Protein AF-A0A0U2ZXE9-F1 (afdb_monomer)

Sequence (77 aa):
MEARNNRVVEQYDVVVVGGGSAGLSAAVTLGRALRSVLVVDAGEPRNAPAAGVHGFLSRDGINPKELLELGRAEALQ

Mean predicted aligned error: 5.92 Å

Secondary structure (DSSP, 8-state):
------------SEEEE--SHHHHHHHHHHHHTT--EEEE--S--TTTT-S-B-S-TT-TTB-HHHHHHHHHHHHT-

Nearest PDB structures (foldseek):
  3fbs-assembly2_B  TM=9.539E-01  e=7.791E-06  Agrobacterium fabrum str. C58
  4nte-assembly1_B  TM=9.803E-01  e=1.656E-05  Chromobacterium violaceum
  4nte-assembly1_A  TM=9.793E-01  e=2.333E-05  Chromobacterium violaceum
  4jna-assembly2_B  TM=9.751E-01  e=4.037E-05  Chromobacterium violaceum
  7br0-assembly1_A-2  TM=9.477E-01  e=3.287E-05  Aspergillus flavus NRRL3357

pLDDT: mean 91.71, std 14.39, range [46.88, 98.69]

Radius of gyration: 16.26 Å; Cα contacts (8 Å, |Δi|>4): 90; chains: 1; bounding box: 55×25×33 Å

Solvent-accessible surface area (backbone atoms only — not comparable to full-atom values): 4832 Å² total; per-residue (Å²): 145,78,84,78,78,80,70,80,75,80,81,55,79,40,79,38,84,37,61,43,70,69,37,29,53,48,42,36,58,40,44,75,68,76,40,48,70,46,75,47,60,88,85,75,56,93,56,66,88,44,81,43,37,70,94,40,87,100,42,62,59,36,42,49,66,58,56,40,54,52,36,52,59,57,50,71,109

Structure (mmCIF, N/CA/C/O backbone):
data_AF-A0A0U2ZXE9-F1
#
_entry.id   AF-A0A0U2ZXE9-F1
#
loop_
_atom_site.group_PDB
_atom_site.id
_atom_site.type_symbol
_atom_site.label_atom_id
_atom_site.label_alt_id
_atom_site.label_comp_id
_atom_site.label_asym_id
_atom_site.label_entity_id
_atom_site.label_seq_id
_atom_site.pdbx_PDB_ins_code
_atom_site.Cartn_x
_atom_site.Cartn_y
_atom_site.Cartn_z
_atom_site.occupancy
_atom_site.B_iso_or_equiv
_atom_site.auth_seq_id
_atom_site.auth_comp_id
_atom_site.auth_asym_id
_atom_site.auth_atom_id
_atom_site.pdbx_PDB_model_num
ATOM 1 N N . MET A 1 1 ? -41.093 -15.768 12.262 1.00 52.84 1 MET A N 1
ATOM 2 C CA . MET A 1 1 ? -40.323 -15.742 11.006 1.00 52.84 1 MET A CA 1
ATOM 3 C 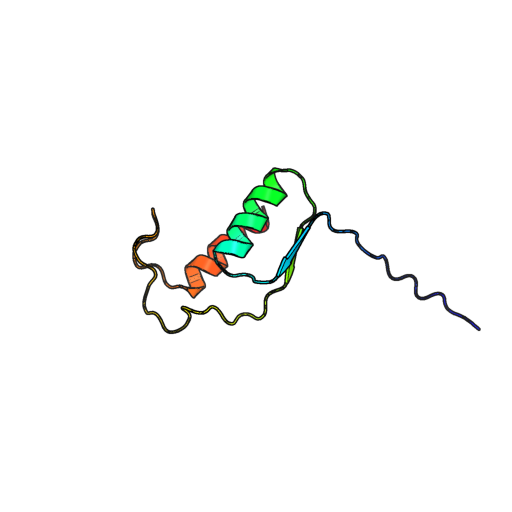C . MET A 1 1 ? -39.889 -14.308 10.767 1.00 52.84 1 MET A C 1
ATOM 5 O O . MET A 1 1 ? -40.672 -13.548 10.237 1.00 52.84 1 MET A O 1
ATOM 9 N N . GLU A 1 2 ? -38.706 -13.940 11.259 1.00 47.03 2 GLU A N 1
ATOM 10 C CA . GLU A 1 2 ? -37.866 -12.855 10.726 1.00 47.03 2 GLU A CA 1
ATOM 11 C C . GLU A 1 2 ? -36.529 -12.929 11.474 1.00 47.03 2 GLU A C 1
ATOM 13 O O . GLU A 1 2 ? -36.398 -12.504 12.623 1.00 47.03 2 GLU A O 1
ATOM 18 N N . ALA A 1 3 ? -35.550 -13.599 10.866 1.00 46.88 3 ALA A N 1
ATOM 19 C CA . ALA A 1 3 ? -34.188 -13.586 11.369 1.00 46.88 3 ALA A CA 1
ATOM 20 C C . ALA A 1 3 ? -33.617 -12.203 11.048 1.00 46.88 3 ALA A C 1
ATOM 22 O O . ALA A 1 3 ? -33.302 -11.910 9.895 1.00 46.88 3 ALA A O 1
ATOM 23 N N . ARG A 1 4 ? -33.532 -11.331 12.059 1.00 54.28 4 ARG A N 1
ATOM 24 C CA . ARG A 1 4 ? -32.793 -10.072 11.955 1.00 54.28 4 ARG A CA 1
ATOM 25 C C . ARG A 1 4 ? -31.362 -10.420 11.563 1.00 54.28 4 ARG A C 1
ATOM 27 O O . ARG A 1 4 ? -30.616 -10.982 12.361 1.00 54.28 4 ARG A O 1
ATOM 34 N N . ASN A 1 5 ? -31.018 -10.131 10.314 1.00 54.00 5 ASN A N 1
ATOM 35 C CA . ASN A 1 5 ? -29.677 -10.264 9.778 1.00 54.00 5 ASN A CA 1
ATOM 36 C C . ASN A 1 5 ? -28.792 -9.259 10.523 1.00 54.00 5 ASN A C 1
ATOM 38 O O . ASN A 1 5 ? -28.724 -8.091 10.147 1.00 54.00 5 ASN A O 1
ATOM 42 N N . ASN A 1 6 ? -28.202 -9.688 11.638 1.00 50.44 6 ASN A N 1
ATOM 43 C CA . ASN A 1 6 ? -27.309 -8.881 12.455 1.00 50.44 6 ASN A CA 1
ATOM 44 C C . ASN A 1 6 ? -25.976 -8.729 11.713 1.00 50.44 6 ASN A C 1
ATOM 46 O O . ASN A 1 6 ? -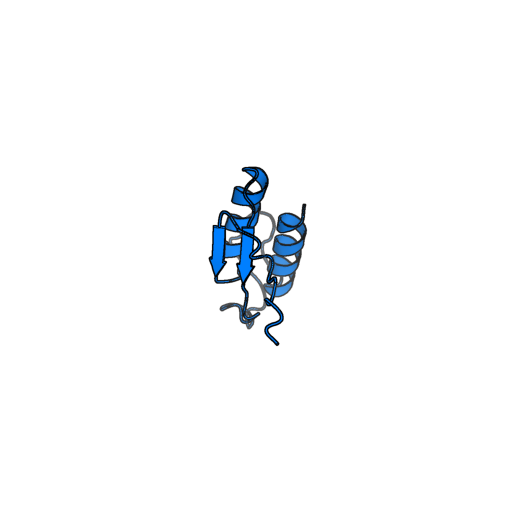24.981 -9.361 12.058 1.00 50.44 6 ASN A O 1
ATOM 50 N N . ARG A 1 7 ? -25.973 -7.940 10.634 1.00 60.50 7 ARG A N 1
ATOM 51 C CA . ARG A 1 7 ? -24.732 -7.468 10.029 1.00 60.50 7 ARG A CA 1
ATOM 52 C C . ARG A 1 7 ? -24.140 -6.481 11.019 1.00 60.50 7 ARG A C 1
ATOM 54 O O . ARG A 1 7 ? -24.674 -5.387 11.182 1.00 60.50 7 ARG A O 1
ATOM 61 N N . VAL A 1 8 ? -23.071 -6.882 11.697 1.00 59.06 8 VAL A N 1
ATOM 62 C CA . VAL A 1 8 ? -22.182 -5.931 12.359 1.00 59.06 8 VAL A CA 1
ATOM 63 C C . VAL A 1 8 ? -21.697 -5.003 11.249 1.00 59.06 8 VAL A C 1
ATOM 65 O O . VAL A 1 8 ? -20.938 -5.418 10.378 1.00 59.06 8 VAL A O 1
ATOM 68 N N . VAL A 1 9 ? -22.236 -3.787 11.195 1.00 57.72 9 VAL A N 1
ATOM 69 C CA . VAL A 1 9 ? -21.672 -2.747 10.341 1.00 57.72 9 VAL A CA 1
ATOM 70 C C . VAL A 1 9 ? -20.431 -2.290 11.085 1.00 57.72 9 VAL A C 1
ATOM 72 O O . VAL A 1 9 ? -20.533 -1.503 12.022 1.00 57.72 9 VAL A O 1
ATOM 75 N N . GLU A 1 10 ? -19.274 -2.855 10.745 1.00 71.12 10 GLU A N 1
ATOM 76 C CA . GLU A 1 10 ? -18.018 -2.286 11.219 1.00 71.12 10 GLU A CA 1
ATOM 77 C C . GLU A 1 10 ? -17.925 -0.860 10.679 1.00 71.12 10 GLU A C 1
ATOM 79 O O . GLU A 1 10 ? -17.966 -0.623 9.469 1.00 71.12 10 GLU A O 1
ATOM 84 N N . GLN A 1 11 ? -17.907 0.104 11.596 1.00 88.44 11 GLN A N 1
ATOM 85 C CA . GLN A 1 11 ? -17.821 1.510 11.252 1.00 88.44 11 GLN A CA 1
ATOM 86 C C . GLN A 1 11 ? -16.339 1.864 11.103 1.00 88.44 11 GLN A C 1
ATOM 88 O O . GLN A 1 11 ? -15.586 1.846 12.077 1.00 88.44 11 GLN A O 1
ATOM 93 N N . TYR A 1 12 ? -15.923 2.152 9.872 1.00 94.81 12 TYR A N 1
ATOM 94 C CA . TYR A 1 12 ? -14.596 2.693 9.591 1.00 94.81 12 TYR A CA 1
ATOM 95 C C . TYR A 1 12 ? -14.631 4.220 9.694 1.00 94.81 12 TYR A C 1
ATOM 97 O O . TYR A 1 12 ? -15.576 4.846 9.210 1.00 94.81 12 TYR A O 1
ATOM 105 N N . ASP A 1 13 ? -13.598 4.823 10.281 1.00 96.69 13 ASP A N 1
ATOM 106 C CA . ASP A 1 13 ? -13.407 6.275 10.272 1.00 96.69 13 ASP A CA 1
ATOM 107 C C . ASP A 1 13 ? -13.187 6.789 8.842 1.00 96.69 13 ASP A C 1
ATOM 109 O O . ASP A 1 13 ? -13.645 7.876 8.486 1.00 96.69 13 ASP A O 1
ATOM 113 N N . VAL A 1 14 ? -12.472 6.013 8.016 1.00 97.75 14 VAL A N 1
ATOM 114 C CA . VAL A 1 14 ? -12.142 6.373 6.632 1.00 97.75 14 VAL A CA 1
ATOM 115 C C . VAL A 1 14 ? -12.245 5.161 5.707 1.00 97.75 14 VAL A C 1
ATOM 117 O O . VAL A 1 14 ? -11.748 4.079 6.011 1.00 97.75 14 VAL A O 1
ATOM 120 N N . VAL A 1 15 ? -12.830 5.369 4.525 1.00 97.94 15 VAL A N 1
ATOM 121 C CA . VAL A 1 15 ? -12.761 4.420 3.407 1.00 97.94 15 VAL A CA 1
ATOM 122 C C . VAL A 1 15 ? -11.908 5.029 2.298 1.00 97.94 15 VAL A C 1
ATOM 124 O O . VAL A 1 15 ? -12.228 6.095 1.774 1.00 97.94 15 VAL A O 1
ATOM 127 N N . VAL A 1 16 ? -10.825 4.349 1.935 1.00 98.31 16 VAL A N 1
ATOM 128 C CA . VAL A 1 16 ? -9.941 4.718 0.826 1.00 98.31 16 VAL A CA 1
ATOM 129 C C . VAL A 1 16 ? -10.276 3.841 -0.376 1.00 98.31 16 VAL A C 1
ATOM 131 O O . VAL A 1 16 ? -10.185 2.616 -0.306 1.00 98.31 16 VAL A O 1
ATOM 134 N N . VAL A 1 17 ? -10.647 4.464 -1.494 1.00 98.25 17 VAL A N 1
ATOM 135 C CA . VAL A 1 17 ? -10.925 3.760 -2.753 1.00 98.25 17 VAL A CA 1
ATOM 136 C C . VAL A 1 17 ? -9.703 3.866 -3.663 1.00 98.25 17 VAL A C 1
ATOM 138 O O . VAL A 1 17 ? -9.383 4.942 -4.166 1.00 98.25 17 VAL A O 1
ATOM 141 N N . GLY A 1 18 ? -9.031 2.734 -3.861 1.00 98.06 18 GLY A N 1
ATOM 142 C CA . GLY A 1 18 ? -7.792 2.582 -4.619 1.00 98.06 18 GLY A CA 1
ATOM 143 C C . GLY A 1 18 ? -6.607 2.209 -3.725 1.00 98.06 18 GLY A C 1
ATOM 144 O O . GLY A 1 18 ? -6.214 2.973 -2.848 1.00 98.06 18 GLY A O 1
ATOM 145 N N . GLY A 1 19 ? -5.992 1.052 -3.988 1.00 97.69 19 GLY A N 1
ATOM 146 C CA . GLY A 1 19 ? -4.831 0.522 -3.255 1.00 97.69 19 GLY A CA 1
ATOM 147 C C . GLY A 1 19 ? -3.487 0.793 -3.934 1.00 97.69 19 GLY A C 1
ATOM 148 O O . GLY A 1 19 ? -2.551 0.012 -3.784 1.00 97.69 19 GLY A O 1
ATOM 149 N N . GLY A 1 20 ? -3.396 1.870 -4.718 1.00 97.94 20 GLY A N 1
ATOM 150 C CA . GLY A 1 20 ? -2.135 2.350 -5.290 1.00 97.94 20 GLY A CA 1
ATOM 151 C C . GLY A 1 20 ? -1.265 3.079 -4.259 1.00 97.94 20 GLY A C 1
ATOM 152 O O . GLY A 1 20 ? -1.642 3.215 -3.096 1.00 97.94 20 GLY A O 1
ATOM 153 N N . SER A 1 21 ? -0.127 3.629 -4.695 1.00 97.44 21 SER A N 1
ATOM 154 C CA . SER A 1 21 ? 0.808 4.347 -3.811 1.00 97.44 21 SER A CA 1
ATOM 155 C C . SER A 1 21 ? 0.132 5.457 -3.001 1.00 97.44 21 SER A C 1
ATOM 157 O O . SER A 1 21 ? 0.331 5.536 -1.796 1.00 97.44 21 SER A O 1
ATOM 159 N N . ALA A 1 22 ? -0.732 6.258 -3.632 1.00 97.88 22 ALA A N 1
ATOM 160 C CA . ALA A 1 22 ? -1.466 7.325 -2.952 1.00 97.88 22 ALA A CA 1
ATOM 161 C C . ALA A 1 22 ? -2.401 6.799 -1.847 1.00 97.88 22 ALA A C 1
ATOM 163 O O . ALA A 1 22 ? -2.395 7.320 -0.733 1.00 97.88 22 ALA A O 1
ATOM 164 N N . GLY A 1 23 ? -3.186 5.757 -2.140 1.00 98.50 23 GLY A N 1
ATOM 165 C CA . GLY A 1 23 ? -4.135 5.190 -1.180 1.00 98.50 23 GLY A CA 1
ATOM 166 C C . GLY A 1 23 ? -3.446 4.480 -0.017 1.00 98.50 23 GLY A C 1
ATOM 167 O O . GLY A 1 23 ? -3.843 4.657 1.132 1.00 98.50 23 GLY A O 1
ATOM 168 N N . LEU A 1 24 ? -2.364 3.748 -0.292 1.00 98.44 24 LEU A N 1
ATOM 169 C CA . LEU A 1 24 ? -1.563 3.092 0.742 1.00 98.44 24 LEU A CA 1
ATOM 170 C C . LEU A 1 24 ? -0.835 4.108 1.630 1.00 98.44 24 LEU A C 1
ATOM 172 O O . LEU A 1 24 ? -0.847 3.958 2.848 1.00 98.44 24 LEU A O 1
ATOM 176 N N . SER A 1 25 ? -0.281 5.188 1.065 1.00 98.38 25 SER A N 1
ATOM 177 C CA . SER A 1 25 ? 0.285 6.279 1.870 1.00 98.38 25 SER A CA 1
ATOM 178 C C . SER A 1 25 ? -0.764 6.919 2.784 1.00 98.38 25 SER A C 1
ATOM 180 O O . SER A 1 25 ? -0.478 7.160 3.956 1.00 98.38 25 SER A O 1
ATOM 182 N N . ALA A 1 26 ? -1.988 7.138 2.290 1.00 98.62 26 ALA A N 1
ATOM 183 C CA . 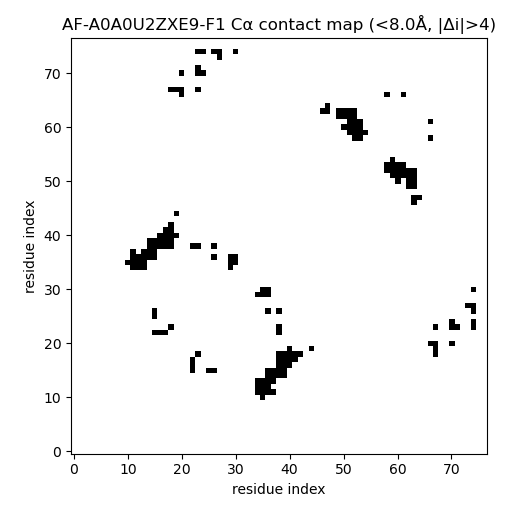ALA A 1 26 ? -3.084 7.638 3.117 1.00 98.62 26 ALA A CA 1
ATOM 184 C C . ALA A 1 26 ? -3.435 6.661 4.253 1.00 98.62 26 ALA A C 1
ATOM 186 O O . ALA A 1 26 ? -3.575 7.093 5.396 1.00 98.62 26 ALA A O 1
ATOM 187 N N . ALA A 1 27 ? -3.523 5.358 3.963 1.00 98.56 27 ALA A N 1
ATOM 188 C CA . ALA A 1 27 ? -3.804 4.330 4.963 1.00 98.56 27 ALA A CA 1
ATOM 189 C C . ALA A 1 27 ? -2.744 4.298 6.075 1.00 98.56 27 ALA A C 1
ATOM 191 O O . ALA A 1 27 ? -3.108 4.318 7.247 1.00 98.56 27 ALA A O 1
ATOM 192 N N . VAL A 1 28 ? -1.451 4.356 5.731 1.00 98.50 28 VAL A N 1
ATOM 193 C CA . VAL A 1 28 ? -0.356 4.425 6.718 1.00 98.50 28 VAL A CA 1
ATOM 194 C C . VAL A 1 28 ? -0.481 5.672 7.597 1.00 98.50 28 VAL A C 1
ATOM 196 O O . VAL A 1 28 ? -0.406 5.586 8.823 1.00 98.50 28 VAL A O 1
ATOM 199 N N . THR A 1 29 ? -0.685 6.847 6.994 1.00 98.69 29 THR A N 1
ATOM 200 C CA . THR A 1 29 ? -0.820 8.100 7.751 1.00 98.69 29 THR A CA 1
ATOM 201 C C . THR A 1 29 ? -2.020 8.066 8.700 1.00 98.69 29 THR A C 1
ATOM 203 O O . THR A 1 29 ? -1.896 8.464 9.857 1.00 98.69 29 THR A O 1
ATOM 206 N N . LEU A 1 30 ? -3.170 7.581 8.233 1.00 98.31 30 LEU A N 1
ATOM 207 C CA . LEU A 1 30 ? -4.406 7.541 9.013 1.00 98.31 30 LEU A CA 1
ATOM 208 C C . LEU A 1 30 ? -4.388 6.443 10.087 1.00 98.31 30 LEU A C 1
ATOM 210 O O . LEU A 1 30 ? -4.836 6.696 11.204 1.00 98.31 30 LEU A O 1
ATOM 214 N N . GLY A 1 31 ? -3.808 5.275 9.800 1.00 97.44 31 GLY A N 1
ATOM 215 C CA . GLY A 1 31 ? -3.606 4.206 10.783 1.00 97.44 31 GLY A CA 1
ATOM 216 C C . GLY A 1 31 ? -2.724 4.665 11.947 1.00 97.44 31 GLY A C 1
ATOM 217 O O . GLY A 1 31 ? -3.087 4.498 13.110 1.00 97.44 31 GLY A O 1
ATOM 218 N N . ARG A 1 32 ? -1.633 5.392 11.659 1.00 97.81 32 ARG A N 1
ATOM 219 C CA . ARG A 1 32 ? -0.790 6.031 12.692 1.00 97.81 32 ARG A CA 1
ATOM 220 C C . ARG A 1 32 ? -1.513 7.124 13.484 1.00 97.81 32 ARG A C 1
ATOM 222 O O . ARG A 1 32 ? -1.133 7.408 14.615 1.00 97.81 32 ARG A O 1
ATOM 229 N N . ALA A 1 33 ? -2.561 7.717 12.916 1.00 98.00 33 ALA A N 1
ATOM 230 C CA . ALA A 1 33 ? 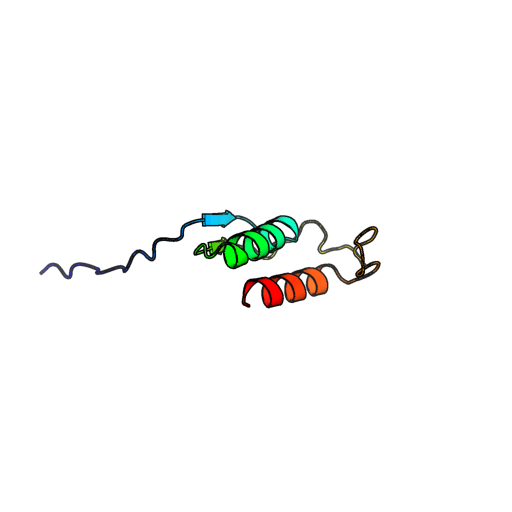-3.455 8.644 13.606 1.00 98.00 33 ALA A CA 1
ATOM 231 C C . ALA A 1 33 ? -4.581 7.933 14.387 1.00 98.00 33 ALA A C 1
ATOM 233 O O . ALA A 1 33 ? -5.536 8.592 14.804 1.00 98.00 33 ALA A O 1
ATOM 234 N N . LEU A 1 34 ? -4.466 6.613 14.587 1.00 96.19 34 LEU A N 1
ATOM 235 C CA . LEU A 1 34 ? -5.407 5.761 15.319 1.00 96.19 34 LEU A CA 1
ATOM 236 C C . LEU A 1 34 ? -6.818 5.759 14.715 1.00 96.19 34 LEU A C 1
ATOM 238 O O . LEU A 1 34 ? -7.809 5.688 15.441 1.00 96.19 34 LEU A O 1
ATOM 242 N N . ARG A 1 35 ? -6.910 5.863 13.383 1.00 96.88 35 ARG A N 1
ATOM 243 C CA . ARG A 1 35 ? -8.174 5.759 12.645 1.00 96.88 35 ARG A CA 1
ATOM 244 C C . ARG A 1 35 ? -8.386 4.350 12.120 1.00 96.88 35 ARG A C 1
ATOM 246 O O . ARG A 1 35 ? -7.446 3.737 11.617 1.00 96.88 35 ARG A O 1
ATOM 253 N N . SER A 1 36 ? -9.621 3.857 12.174 1.00 95.94 36 SER A N 1
ATOM 254 C CA . SER A 1 36 ? -9.997 2.629 11.471 1.00 95.94 36 SER A CA 1
ATOM 255 C C . SER A 1 36 ? -10.151 2.926 9.974 1.00 95.94 36 SER A C 1
ATOM 257 O O . SER A 1 36 ? -10.962 3.759 9.566 1.00 95.94 36 SER A O 1
ATOM 259 N N . VAL A 1 37 ? -9.347 2.266 9.136 1.00 97.06 37 VAL A N 1
ATOM 260 C CA . VAL A 1 37 ? -9.296 2.530 7.690 1.00 97.06 37 VAL A CA 1
ATOM 261 C C . VAL A 1 37 ? -9.610 1.265 6.903 1.00 97.06 37 VAL A C 1
ATOM 263 O O . VAL A 1 37 ? -8.959 0.241 7.087 1.00 97.06 37 VAL A O 1
ATOM 266 N N . LEU A 1 38 ? -10.565 1.357 5.978 1.00 97.06 38 LEU A N 1
ATOM 267 C CA . LEU A 1 38 ? -10.827 0.325 4.976 1.00 97.06 38 LEU A CA 1
ATOM 268 C C . LEU A 1 38 ? -10.257 0.764 3.627 1.00 97.06 38 LEU A C 1
ATOM 270 O O . LEU A 1 38 ? -10.688 1.774 3.074 1.00 97.06 38 LEU A O 1
ATOM 274 N N . VAL A 1 39 ? -9.328 -0.012 3.068 1.00 97.88 39 VAL A N 1
ATOM 275 C CA . VAL A 1 39 ? -8.840 0.187 1.696 1.00 97.88 39 VAL A CA 1
ATOM 276 C C . VAL A 1 39 ? -9.547 -0.794 0.769 1.00 97.88 39 VAL A C 1
ATOM 278 O O . VAL A 1 39 ? -9.451 -2.006 0.953 1.00 97.88 39 VAL A O 1
ATOM 281 N N . VAL A 1 40 ? -10.231 -0.276 -0.248 1.00 97.81 40 VAL A N 1
ATOM 282 C CA . VAL A 1 40 ? -10.876 -1.078 -1.294 1.00 97.81 40 VAL A CA 1
ATOM 283 C C . VAL A 1 40 ? -10.090 -0.907 -2.582 1.00 97.81 40 VAL A C 1
ATOM 285 O O . VAL A 1 40 ? -9.936 0.211 -3.068 1.00 97.81 40 VAL A O 1
ATOM 288 N N . ASP A 1 41 ? -9.589 -2.006 -3.139 1.00 97.25 41 ASP A N 1
ATOM 289 C CA . ASP A 1 41 ? -8.713 -1.975 -4.306 1.00 97.25 41 ASP A CA 1
ATOM 290 C C . ASP A 1 41 ? -9.108 -3.006 -5.366 1.00 97.25 41 ASP A C 1
ATOM 292 O O . ASP A 1 41 ? -9.435 -4.144 -5.039 1.00 97.25 41 ASP A O 1
ATOM 296 N N . ALA A 1 42 ? -9.038 -2.599 -6.635 1.00 96.81 42 ALA A N 1
ATOM 297 C CA . ALA A 1 42 ? -9.326 -3.453 -7.787 1.00 96.81 42 ALA A CA 1
ATOM 298 C C . ALA A 1 42 ? -8.088 -4.219 -8.293 1.00 96.81 42 ALA A C 1
ATOM 300 O O . ALA A 1 42 ? -8.229 -5.134 -9.097 1.00 96.81 42 ALA A O 1
ATOM 301 N N . GLY A 1 43 ? -6.878 -3.872 -7.833 1.00 95.06 43 GLY A N 1
ATOM 302 C CA . GLY A 1 43 ? -5.645 -4.569 -8.217 1.00 95.06 43 GLY A CA 1
ATOM 303 C C . GLY A 1 43 ? -5.106 -4.204 -9.605 1.00 95.06 43 GLY A C 1
ATOM 304 O O . GLY A 1 43 ? -4.253 -4.913 -10.135 1.00 95.06 43 GLY A O 1
ATOM 305 N N . GLU A 1 44 ? -5.563 -3.092 -10.183 1.00 95.88 44 GLU A N 1
ATOM 306 C CA . GLU A 1 44 ? -5.212 -2.640 -11.537 1.00 95.88 44 GLU A CA 1
ATOM 307 C C . GLU A 1 44 ? -4.432 -1.309 -11.496 1.00 95.88 44 GLU A C 1
ATOM 309 O O . GLU A 1 44 ? -4.962 -0.250 -11.847 1.00 95.88 44 GLU A O 1
ATOM 314 N N . PRO A 1 45 ? -3.168 -1.295 -11.025 1.00 95.69 45 PRO A N 1
ATOM 315 C CA . PRO A 1 45 ? -2.419 -0.053 -10.924 1.00 95.69 45 PRO A CA 1
ATOM 316 C C . PRO A 1 45 ? -2.077 0.496 -12.313 1.00 95.69 45 PRO A C 1
ATOM 318 O O . PRO A 1 45 ? -1.609 -0.224 -13.194 1.00 95.69 45 PRO A O 1
ATOM 321 N N . ARG A 1 46 ? -2.231 1.814 -12.493 1.00 96.56 46 ARG A N 1
ATOM 322 C CA . ARG A 1 46 ? -1.976 2.517 -13.767 1.00 96.56 46 ARG A CA 1
ATOM 323 C C . ARG A 1 46 ? -0.598 2.220 -14.371 1.00 96.56 46 ARG A C 1
ATOM 325 O O . ARG A 1 46 ? -0.446 2.227 -15.588 1.00 96.56 46 ARG A O 1
ATOM 332 N N . ASN A 1 47 ? 0.414 2.017 -13.533 1.00 96.94 47 ASN A N 1
ATOM 333 C CA . ASN A 1 47 ? 1.791 1.765 -13.949 1.00 96.94 47 ASN A CA 1
ATOM 334 C C . ASN A 1 47 ? 2.161 0.271 -13.976 1.00 96.94 47 ASN A C 1
ATOM 336 O O . ASN A 1 47 ? 3.347 -0.027 -14.052 1.00 96.94 47 ASN A O 1
ATOM 340 N N . ALA A 1 48 ? 1.197 -0.659 -13.947 1.00 96.62 48 ALA A N 1
ATOM 341 C CA . ALA A 1 48 ? 1.471 -2.100 -14.007 1.00 96.62 48 ALA A CA 1
ATOM 342 C C . ALA A 1 48 ? 2.402 -2.529 -15.165 1.00 96.62 48 ALA A C 1
ATOM 344 O O . ALA A 1 48 ? 3.252 -3.385 -14.930 1.00 96.62 48 ALA A O 1
ATOM 345 N N . PRO A 1 49 ? 2.311 -1.954 -16.386 1.00 97.75 49 PRO A N 1
ATOM 346 C CA . PRO A 1 49 ? 3.198 -2.339 -17.488 1.00 97.75 49 PRO A CA 1
ATOM 347 C C . PRO A 1 49 ? 4.630 -1.795 -17.373 1.00 97.75 49 PRO A C 1
ATOM 349 O O . PRO A 1 49 ? 5.483 -2.158 -18.181 1.00 97.75 49 PRO A O 1
ATOM 352 N N . ALA A 1 50 ? 4.899 -0.878 -16.438 1.00 97.75 50 ALA A N 1
ATOM 353 C CA . ALA A 1 50 ? 6.212 -0.261 -16.312 1.00 97.75 50 ALA A CA 1
ATOM 354 C C . ALA A 1 50 ? 7.230 -1.251 -15.728 1.00 97.75 50 ALA A C 1
ATOM 356 O O . ALA A 1 50 ? 6.944 -1.961 -14.766 1.00 97.75 50 ALA A O 1
ATOM 357 N N . ALA A 1 51 ? 8.448 -1.247 -16.274 1.00 97.00 51 ALA A N 1
ATOM 358 C CA . ALA A 1 51 ? 9.542 -2.074 -15.766 1.00 97.00 51 ALA A CA 1
ATOM 359 C C . ALA A 1 51 ? 10.007 -1.644 -14.362 1.00 97.00 51 ALA A C 1
ATOM 361 O O . ALA A 1 51 ? 10.465 -2.481 -13.588 1.00 97.00 51 ALA A O 1
ATOM 362 N N . GLY A 1 52 ? 9.857 -0.359 -14.025 1.00 97.75 52 GLY A N 1
ATOM 363 C CA . GLY A 1 52 ? 10.251 0.196 -12.736 1.00 97.75 52 GLY A CA 1
ATOM 364 C C . GLY A 1 52 ? 9.580 1.53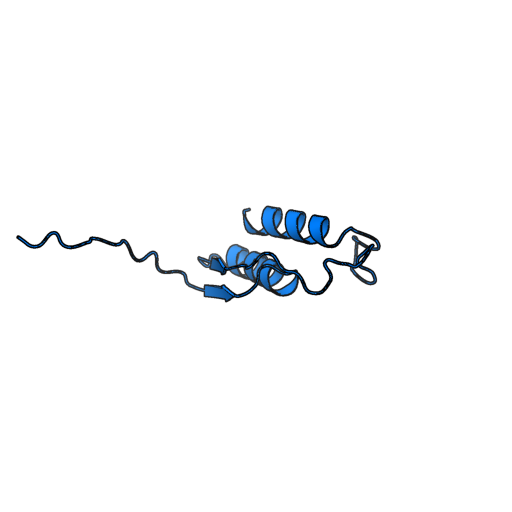7 -12.436 1.00 97.75 52 GLY A C 1
ATOM 365 O O . GLY A 1 52 ? 9.082 2.224 -13.331 1.00 97.75 52 GLY A O 1
ATOM 366 N N . VAL A 1 53 ? 9.557 1.899 -11.155 1.00 98.12 53 VAL A N 1
ATOM 367 C CA . VAL A 1 53 ? 9.173 3.225 -10.659 1.00 98.12 53 VAL A CA 1
ATOM 368 C C . VAL A 1 53 ? 10.436 4.064 -10.494 1.00 98.12 53 VAL A C 1
ATOM 370 O O . VAL A 1 53 ? 11.380 3.624 -9.849 1.00 98.12 53 VAL A O 1
ATOM 373 N N . HIS A 1 54 ? 10.448 5.282 -11.030 1.00 97.69 54 HIS A N 1
ATOM 374 C CA . HIS A 1 54 ? 11.593 6.193 -10.935 1.00 97.69 54 HIS A CA 1
ATOM 375 C C . HIS A 1 54 ? 11.215 7.509 -10.261 1.00 97.69 54 HIS A C 1
ATOM 377 O O . HIS A 1 54 ? 10.041 7.882 -10.223 1.00 97.69 54 HIS A O 1
ATOM 383 N N . GLY A 1 55 ? 12.213 8.209 -9.720 1.00 96.06 55 GLY A N 1
ATOM 384 C CA . GLY A 1 55 ? 12.000 9.456 -8.979 1.00 96.06 55 GLY A CA 1
ATOM 385 C C . GLY A 1 55 ? 11.316 9.245 -7.624 1.00 96.06 55 GLY A C 1
ATOM 386 O O . GLY A 1 55 ? 10.811 10.197 -7.032 1.00 96.06 55 GLY A O 1
ATOM 387 N N . PHE A 1 56 ? 11.291 8.005 -7.127 1.00 96.44 56 PHE A N 1
ATOM 388 C CA . PHE A 1 56 ? 10.739 7.659 -5.823 1.00 96.44 56 PHE A CA 1
ATOM 389 C C . PHE A 1 56 ? 11.880 7.465 -4.824 1.00 96.44 56 PHE A C 1
ATOM 391 O O . PHE A 1 56 ? 12.695 6.550 -4.960 1.00 96.44 56 PHE A O 1
ATOM 398 N N . LEU A 1 57 ? 11.954 8.342 -3.818 1.00 96.75 57 LEU A N 1
ATOM 399 C CA . LEU A 1 57 ? 13.033 8.337 -2.829 1.00 96.75 57 LEU A CA 1
ATOM 400 C C . LEU A 1 57 ? 13.201 6.944 -2.204 1.00 96.75 57 LEU A C 1
ATOM 402 O O . LEU A 1 57 ? 12.220 6.302 -1.839 1.00 96.75 57 LEU A O 1
ATOM 406 N N . SER A 1 58 ? 14.452 6.496 -2.057 1.00 97.38 58 SER A N 1
ATOM 407 C CA . SER A 1 58 ? 14.869 5.172 -1.553 1.00 97.38 58 SER A CA 1
ATOM 408 C C . SER A 1 58 ? 14.499 3.954 -2.410 1.00 97.38 58 SER A C 1
ATOM 410 O O . SER A 1 58 ? 15.045 2.880 -2.172 1.00 97.38 58 SER A O 1
ATOM 412 N N . ARG A 1 59 ? 13.609 4.092 -3.401 1.00 97.25 59 ARG A N 1
ATOM 413 C CA . ARG A 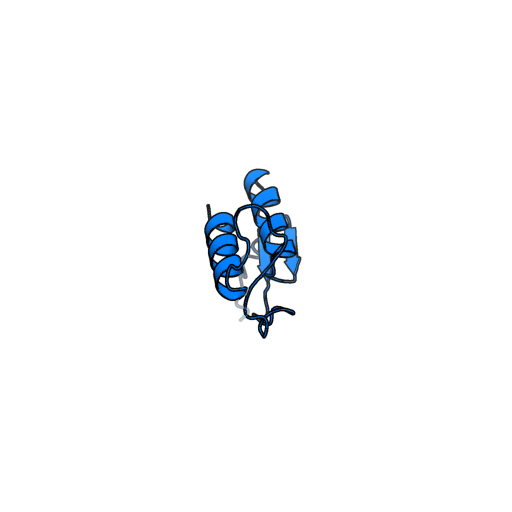1 59 ? 13.061 2.971 -4.185 1.00 97.25 59 ARG A CA 1
ATOM 414 C C . ARG A 1 59 ? 13.157 3.203 -5.694 1.00 97.25 59 ARG A C 1
ATOM 416 O O . ARG A 1 59 ? 12.274 2.780 -6.433 1.00 97.25 59 ARG A O 1
ATOM 423 N N . ASP A 1 60 ? 14.194 3.890 -6.163 1.00 97.75 60 ASP A N 1
ATOM 424 C CA . ASP A 1 60 ? 14.377 4.086 -7.603 1.00 97.75 60 ASP A CA 1
ATOM 425 C C . ASP A 1 60 ? 14.593 2.740 -8.317 1.00 97.75 60 ASP A C 1
ATOM 427 O O . ASP A 1 60 ? 15.351 1.891 -7.848 1.00 97.75 60 ASP A O 1
ATOM 431 N N . GLY A 1 61 ? 13.881 2.530 -9.423 1.00 98.12 61 GLY A N 1
ATOM 432 C CA . GLY A 1 61 ? 13.912 1.305 -10.216 1.00 98.12 61 GLY A CA 1
ATOM 433 C C . GLY A 1 61 ? 13.088 0.139 -9.659 1.00 98.12 61 GLY A C 1
ATOM 434 O O . GLY A 1 61 ? 13.055 -0.911 -10.297 1.00 98.12 61 GLY A O 1
ATOM 435 N N . ILE A 1 62 ? 12.404 0.287 -8.516 1.00 98.50 62 ILE A N 1
ATOM 436 C CA . ILE A 1 62 ? 11.607 -0.806 -7.935 1.00 98.50 62 ILE A CA 1
ATOM 437 C C . ILE A 1 62 ? 10.480 -1.236 -8.878 1.00 98.50 6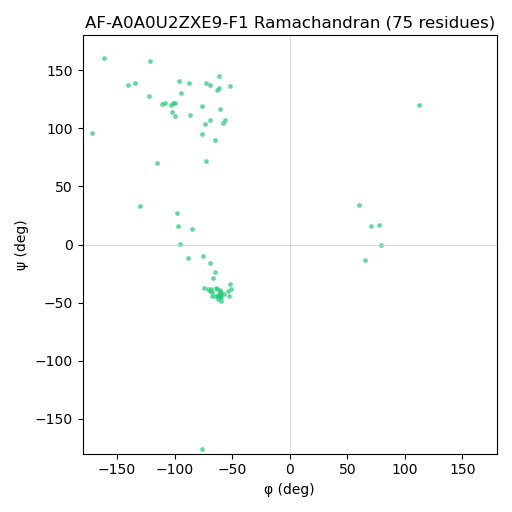2 ILE A C 1
ATOM 439 O O . ILE A 1 62 ? 9.857 -0.403 -9.544 1.00 98.50 62 ILE A O 1
ATOM 443 N N . ASN A 1 63 ? 10.159 -2.530 -8.897 1.00 98.25 63 ASN A N 1
ATOM 444 C CA . ASN A 1 63 ? 8.995 -3.011 -9.624 1.00 98.25 63 ASN A CA 1
ATOM 445 C C . ASN A 1 63 ? 7.702 -2.376 -9.052 1.00 98.25 63 ASN A C 1
ATOM 447 O O . ASN A 1 63 ? 7.521 -2.363 -7.831 1.00 98.25 63 ASN A O 1
ATOM 451 N N . PRO A 1 64 ? 6.763 -1.890 -9.892 1.00 97.94 64 PRO A N 1
ATOM 452 C CA . PRO A 1 64 ? 5.516 -1.290 -9.417 1.00 97.94 64 PRO A CA 1
ATOM 453 C C . PRO A 1 64 ? 4.715 -2.172 -8.459 1.00 97.94 64 PRO A C 1
ATOM 455 O O . PRO A 1 64 ? 4.178 -1.671 -7.474 1.00 97.94 64 PRO A O 1
ATOM 458 N N . LYS A 1 65 ? 4.648 -3.482 -8.720 1.00 97.19 65 LYS A N 1
ATOM 459 C CA . LYS A 1 65 ? 3.918 -4.424 -7.870 1.00 97.19 65 LYS A CA 1
ATOM 460 C C . LYS A 1 65 ? 4.595 -4.571 -6.512 1.00 97.19 65 LYS A C 1
ATOM 462 O O . LYS A 1 65 ? 3.921 -4.505 -5.494 1.00 97.19 65 LYS A O 1
ATOM 467 N N . GLU A 1 66 ? 5.918 -4.704 -6.498 1.00 98.12 66 GLU A N 1
ATOM 468 C CA . GLU A 1 66 ? 6.697 -4.816 -5.261 1.00 98.12 66 GLU A CA 1
ATOM 469 C C . GLU A 1 66 ? 6.538 -3.577 -4.370 1.00 98.12 66 GLU A C 1
ATOM 471 O O . GLU A 1 66 ? 6.348 -3.707 -3.163 1.00 98.12 66 GLU A O 1
ATOM 476 N N . LEU A 1 67 ? 6.520 -2.375 -4.960 1.00 98.25 67 LEU A N 1
ATOM 477 C CA . LEU A 1 67 ? 6.244 -1.144 -4.216 1.00 98.25 67 LEU A CA 1
ATOM 478 C C . LEU A 1 67 ? 4.882 -1.192 -3.503 1.00 98.25 67 LEU A C 1
ATOM 480 O O . LEU A 1 67 ? 4.780 -0.770 -2.351 1.00 98.25 67 LEU A O 1
ATOM 484 N N . LEU A 1 68 ? 3.841 -1.704 -4.168 1.00 98.19 68 LEU A N 1
ATOM 485 C CA . LEU A 1 68 ? 2.509 -1.824 -3.568 1.00 98.19 68 LEU A CA 1
ATOM 486 C C . LEU A 1 68 ? 2.452 -2.909 -2.488 1.00 98.19 68 LEU A C 1
ATOM 488 O O . LEU A 1 68 ? 1.813 -2.684 -1.465 1.00 98.19 68 LEU A O 1
ATOM 492 N N . GLU A 1 69 ? 3.132 -4.044 -2.668 1.00 98.12 69 GLU A N 1
ATOM 493 C CA . GLU A 1 69 ? 3.220 -5.085 -1.630 1.00 98.12 69 GLU A CA 1
ATOM 494 C C . GLU A 1 69 ? 3.882 -4.550 -0.354 1.00 98.12 69 GLU A C 1
ATOM 496 O O . GLU A 1 69 ? 3.365 -4.743 0.747 1.00 98.12 69 GLU A O 1
ATOM 501 N N . LEU A 1 70 ? 4.977 -3.795 -0.493 1.00 98.19 70 LEU A N 1
ATOM 502 C CA . LEU A 1 70 ? 5.630 -3.132 0.637 1.00 98.19 70 LEU A CA 1
ATOM 503 C C . LEU A 1 70 ? 4.706 -2.112 1.315 1.00 98.19 70 LEU A C 1
ATOM 505 O O . LEU A 1 70 ? 4.618 -2.087 2.540 1.00 98.19 70 LEU A O 1
ATOM 509 N N . GLY A 1 71 ? 3.985 -1.304 0.532 1.00 97.69 71 GLY A N 1
ATOM 510 C CA . GLY A 1 71 ? 3.026 -0.337 1.068 1.00 97.69 71 GLY A CA 1
ATOM 511 C C . GLY A 1 71 ? 1.860 -0.994 1.815 1.00 97.69 71 GLY A C 1
ATOM 512 O O . GLY A 1 71 ? 1.445 -0.494 2.857 1.00 97.69 7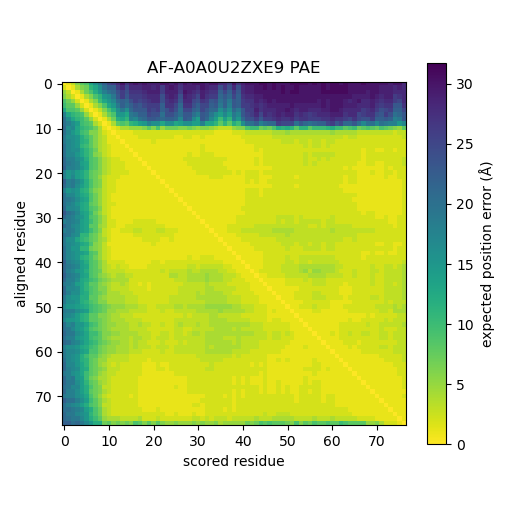1 GLY A O 1
ATOM 513 N N . ARG A 1 72 ? 1.352 -2.138 1.332 1.00 98.12 72 ARG A N 1
ATOM 514 C CA . ARG A 1 72 ? 0.331 -2.928 2.044 1.00 98.12 72 ARG A CA 1
ATOM 515 C C . ARG A 1 72 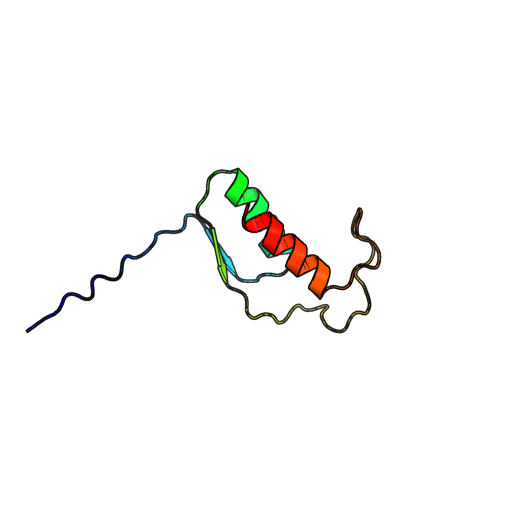? 0.871 -3.492 3.349 1.00 98.12 72 ARG A C 1
ATOM 517 O O . ARG A 1 72 ? 0.180 -3.419 4.357 1.00 98.12 72 ARG A O 1
ATOM 524 N N . ALA A 1 73 ? 2.089 -4.030 3.331 1.00 98.19 73 ALA A N 1
ATOM 525 C CA . ALA A 1 73 ? 2.728 -4.550 4.531 1.00 98.19 73 ALA A CA 1
ATOM 526 C C . ALA A 1 73 ? 2.916 -3.456 5.594 1.00 98.19 73 ALA A C 1
ATOM 528 O O . ALA A 1 73 ? 2.686 -3.716 6.769 1.00 98.19 73 ALA A O 1
ATOM 529 N N . GLU A 1 74 ? 3.281 -2.233 5.194 1.00 97.88 74 GLU A N 1
ATOM 530 C CA . GLU A 1 74 ? 3.383 -1.095 6.118 1.00 97.88 74 GLU A CA 1
ATOM 531 C C . GLU A 1 74 ? 2.012 -0.642 6.643 1.00 97.88 74 GLU A C 1
ATOM 533 O O . GLU A 1 74 ? 1.893 -0.314 7.818 1.00 97.88 74 GLU A O 1
ATOM 538 N N . ALA A 1 75 ? 0.966 -0.658 5.811 1.00 97.06 75 ALA A N 1
ATOM 539 C CA . ALA A 1 75 ? -0.388 -0.268 6.216 1.00 97.06 75 ALA A CA 1
ATOM 540 C C . ALA A 1 75 ? -1.060 -1.244 7.203 1.00 97.06 75 ALA A C 1
ATOM 542 O O . ALA A 1 75 ? -2.074 -0.893 7.799 1.00 97.06 75 ALA A O 1
ATOM 543 N N . LEU A 1 76 ? -0.527 -2.461 7.349 1.00 93.88 76 LEU A N 1
ATOM 544 C CA . LEU A 1 76 ? -1.024 -3.486 8.274 1.00 93.88 76 LEU A CA 1
ATOM 545 C C . LEU A 1 76 ? -0.295 -3.500 9.630 1.00 93.88 76 LEU A C 1
ATOM 547 O O . LEU A 1 76 ? -0.599 -4.359 10.458 1.00 93.88 76 LEU A O 1
ATOM 551 N N . GLN A 1 77 ? 0.674 -2.603 9.839 1.00 84.44 77 GLN A N 1
ATOM 552 C CA . GLN A 1 77 ? 1.380 -2.430 11.116 1.00 84.44 77 GLN A CA 1
ATOM 553 C C . GLN A 1 77 ? 0.572 -1.576 12.090 1.00 84.44 77 GLN A C 1
ATOM 555 O O . GLN A 1 77 ? 0.572 -1.933 13.288 1.00 84.44 77 GLN A O 1
#

Foldseek 3Di:
DDDPPPDPPPDFPEEFEALAPVSLVVLLVVVVVVTRYHYDHPPDDPCQVPQADDPDPPGHRHHRVVSSVVSVVSSVD